Protein AF-A0A089PIR6-F1 (afdb_monomer)

Mean predicted aligned error: 17.69 Å

Sequence (160 aa):
MRLFAQLLSIPTALGFMAPMAVEAGSEKNKGHHDHHGGHMNMGDSYPSTMFMGKTTFVLGGIDGVSDSGMGGMGGMGGMGGMSTSEDKDGTVFHYDTKLMFMTSFTGQDMLKTAVRIGNFGMMEPFGMMGEARLDTAFSSSDSLELHKAYYQFPWEMIFK

Solvent-accessible surface area (backbone atoms only — not comparable to full-atom values): 10583 Å² total; per-residue (Å²): 141,84,86,86,79,88,78,89,83,74,84,70,87,80,77,80,78,71,81,78,81,78,84,76,78,91,79,93,78,92,80,89,81,91,74,78,70,86,72,80,77,86,80,68,70,53,64,44,74,49,80,50,74,51,74,50,78,46,76,47,78,44,80,62,63,70,76,90,64,93,70,93,80,80,78,92,77,74,94,78,78,73,70,82,59,78,70,42,69,34,77,49,79,35,42,30,40,39,42,34,41,42,36,20,73,60,50,60,32,39,38,40,39,28,41,34,38,23,65,34,42,60,85,37,90,54,3,58,35,73,94,60,40,36,92,76,40,37,59,34,84,94,41,85,37,79,73,42,76,52,74,45,73,39,72,83,72,75,82,115

Secondary structure (DSSP, 8-state):
-------------------------------------------S---EEEEEEEEEEEEEEES-----SS--------S----------EEEEEEEEEEEEEEESSSS-EEEEEEEEEB--SSSTTSSSSTT--TT--B-TTS-EEEEEEEE--GGGS--

pLDDT: mean 71.77, std 22.8, range [34.66, 97.69]

Radius of gyration: 30.72 Å; Cα contacts (8 Å, |Δi|>4): 219; chains: 1; bounding box: 62×53×102 Å

Nearest PDB structures (foldseek):
  7fdy-assembly1_A  TM=4.065E-01  e=1.353E+00  Escherichia coli
  7ff7-assembly1_A  TM=4.272E-01  e=1.708E+00  Escherichia coli

Structure (mmCIF, N/CA/C/O backbone):
data_AF-A0A089PIR6-F1
#
_entry.id   AF-A0A089PIR6-F1
#
loop_
_atom_site.group_PDB
_atom_site.id
_atom_site.type_symbol
_atom_site.label_atom_id
_atom_site.label_alt_id
_atom_site.label_comp_id
_atom_site.label_asym_id
_atom_site.label_entity_id
_atom_site.label_seq_id
_atom_site.pdbx_PDB_ins_code
_atom_site.Cartn_x
_atom_site.Cartn_y
_atom_site.Cartn_z
_atom_site.occupancy
_atom_site.B_iso_or_equiv
_atom_site.auth_seq_id
_atom_site.auth_comp_id
_atom_site.auth_asym_id
_atom_site.auth_atom_id
_atom_site.pdbx_PDB_model_num
ATOM 1 N N . MET A 1 1 ? -43.463 -41.500 1.482 1.00 43.47 1 MET A N 1
ATOM 2 C CA . MET A 1 1 ? -42.667 -42.372 2.372 1.00 43.47 1 MET A CA 1
ATOM 3 C C . MET A 1 1 ? -41.310 -42.614 1.742 1.00 43.47 1 MET A C 1
ATOM 5 O O . MET A 1 1 ? -41.275 -43.226 0.684 1.00 43.47 1 MET A O 1
ATOM 9 N N . ARG A 1 2 ? -40.243 -42.134 2.388 1.00 40.19 2 ARG A N 1
ATOM 10 C CA . ARG A 1 2 ? -38.935 -42.786 2.600 1.00 40.19 2 ARG A CA 1
ATOM 11 C C . ARG A 1 2 ? -37.914 -41.691 2.896 1.00 40.19 2 ARG A C 1
ATOM 13 O O . ARG A 1 2 ? -37.571 -40.885 2.041 1.00 40.19 2 ARG A O 1
ATOM 20 N N . LEU A 1 3 ? -37.572 -41.643 4.178 1.00 43.69 3 LEU A N 1
ATOM 21 C CA . LEU A 1 3 ? -36.613 -40.749 4.797 1.00 43.69 3 LEU A CA 1
ATOM 22 C C . LEU A 1 3 ? -35.197 -41.139 4.366 1.00 43.69 3 LEU A C 1
ATOM 24 O O . LEU A 1 3 ? -34.853 -42.316 4.439 1.00 43.69 3 LEU A O 1
ATOM 28 N N . PHE A 1 4 ? -34.380 -40.153 4.007 1.00 47.91 4 PHE A N 1
ATOM 29 C CA . PHE A 1 4 ? -32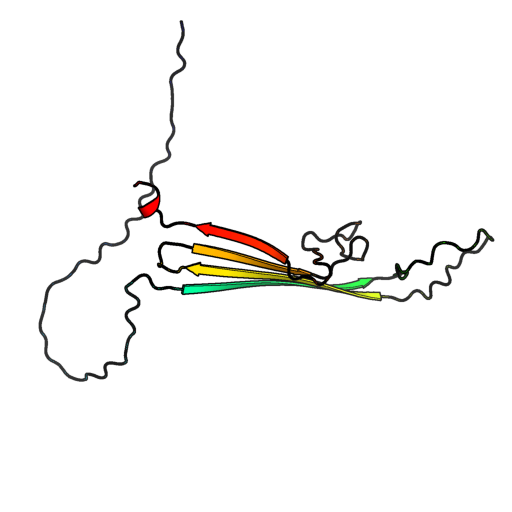.926 -40.267 4.072 1.00 47.91 4 PHE A CA 1
ATOM 30 C C . PHE A 1 4 ? -32.451 -39.421 5.252 1.00 47.91 4 PHE A C 1
ATOM 32 O O . PHE A 1 4 ? -32.371 -38.199 5.179 1.00 47.91 4 PHE A O 1
ATOM 39 N N . ALA A 1 5 ? -32.224 -40.105 6.369 1.00 48.72 5 ALA A N 1
ATOM 40 C CA . ALA A 1 5 ? -31.396 -39.639 7.472 1.00 48.72 5 ALA A CA 1
ATOM 41 C C . ALA A 1 5 ? -29.990 -40.245 7.308 1.00 48.72 5 ALA A C 1
ATOM 43 O O . ALA A 1 5 ? -29.864 -41.258 6.625 1.00 48.72 5 ALA A O 1
ATOM 44 N N . GLN A 1 6 ? -29.007 -39.675 8.021 1.00 44.84 6 GLN A N 1
ATOM 45 C CA . GLN A 1 6 ? -27.566 -40.015 8.097 1.00 44.84 6 GLN A CA 1
ATOM 46 C C . GLN A 1 6 ? -26.689 -39.127 7.189 1.00 44.84 6 GLN A C 1
ATOM 48 O O . GLN A 1 6 ? -26.965 -38.992 6.009 1.00 44.84 6 GLN A O 1
ATOM 53 N N . LEU A 1 7 ? -25.609 -38.485 7.642 1.00 43.88 7 LEU A N 1
ATOM 54 C CA . LEU A 1 7 ? -24.908 -38.504 8.928 1.00 43.88 7 LEU A CA 1
ATOM 55 C C . LEU A 1 7 ? -24.073 -37.204 9.007 1.00 43.88 7 LEU A C 1
ATOM 57 O O . LEU A 1 7 ? -23.298 -36.918 8.098 1.00 43.88 7 LEU A O 1
ATOM 61 N N . LEU A 1 8 ? -24.227 -36.414 10.072 1.00 43.72 8 LEU A N 1
ATOM 62 C CA . LEU A 1 8 ? -23.347 -35.281 10.388 1.00 43.72 8 LEU A CA 1
ATOM 63 C C . LEU A 1 8 ? -21.978 -35.825 10.823 1.00 43.72 8 LEU A C 1
ATOM 65 O O . LEU A 1 8 ? -21.840 -36.315 11.942 1.00 43.72 8 LEU A O 1
ATOM 69 N N . SER A 1 9 ? -20.964 -35.740 9.963 1.00 39.88 9 SER A N 1
ATOM 70 C CA . SER A 1 9 ? -19.571 -35.945 10.368 1.00 39.88 9 SER A CA 1
ATOM 71 C C . SER A 1 9 ? -18.999 -34.618 10.867 1.00 39.88 9 SER A C 1
ATOM 73 O O . SER A 1 9 ? -18.533 -33.798 10.079 1.00 39.88 9 SER A O 1
ATOM 75 N N . ILE A 1 10 ? -19.059 -34.395 12.177 1.00 48.66 10 ILE A N 1
ATOM 76 C CA . ILE A 1 10 ? -18.277 -33.355 12.851 1.00 48.66 10 ILE A CA 1
ATOM 77 C C . ILE A 1 10 ? -16.912 -33.984 13.162 1.00 48.66 10 ILE A C 1
ATOM 79 O O . ILE A 1 10 ? -16.862 -34.890 13.998 1.00 48.66 10 ILE A O 1
ATOM 83 N N . PRO A 1 11 ? -15.797 -33.554 12.545 1.00 42.72 11 PRO A N 1
ATOM 84 C CA . PRO A 1 11 ? -14.489 -33.888 13.072 1.00 42.72 11 PRO A CA 1
ATOM 85 C C . PRO A 1 11 ? -14.274 -33.037 14.326 1.00 42.72 11 PRO A C 1
ATOM 87 O O . PRO A 1 11 ? -13.979 -31.848 14.260 1.00 42.72 11 PRO A O 1
ATOM 90 N N . THR A 1 12 ? -14.552 -33.673 15.463 1.00 47.81 12 THR A N 1
ATOM 91 C CA . THR A 1 12 ? -13.846 -33.564 16.746 1.00 47.81 12 THR A CA 1
ATOM 92 C C . THR A 1 12 ? -13.009 -32.303 16.951 1.00 47.81 12 THR A C 1
ATOM 94 O O . THR A 1 12 ? -11.931 -32.149 16.376 1.00 47.81 12 THR A O 1
ATOM 97 N N . ALA A 1 13 ? -13.484 -31.466 17.872 1.00 45.69 13 ALA A N 1
ATOM 98 C CA . ALA A 1 13 ? -12.717 -30.426 18.532 1.00 45.69 13 ALA A CA 1
ATOM 99 C C . ALA A 1 13 ? -11.340 -30.955 18.970 1.00 45.69 13 ALA A C 1
ATOM 101 O O . ALA A 1 13 ? -11.235 -31.778 19.881 1.00 45.69 13 ALA A O 1
ATOM 102 N N . LEU A 1 14 ? -10.283 -30.467 18.323 1.00 34.66 14 LEU A N 1
ATOM 103 C CA . LEU A 1 14 ? -8.924 -30.599 18.821 1.00 34.66 14 LEU A CA 1
ATOM 104 C C . LEU A 1 14 ? -8.760 -29.535 19.909 1.00 34.66 14 LEU A C 1
ATOM 106 O O . LEU A 1 14 ? -8.527 -28.361 19.626 1.00 34.66 14 LEU A O 1
ATOM 110 N N . GLY A 1 15 ? -9.003 -29.941 21.154 1.00 39.78 15 GLY A N 1
ATOM 111 C CA . GLY A 1 15 ? -8.840 -29.089 22.321 1.00 39.78 15 GLY A CA 1
ATOM 112 C C . GLY A 1 15 ? -7.392 -28.631 22.445 1.00 39.78 15 GLY A C 1
ATOM 113 O O . GLY A 1 15 ? -6.513 -29.418 22.788 1.00 39.78 15 GLY A O 1
ATOM 114 N N . PHE A 1 16 ? -7.146 -27.345 22.208 1.00 39.75 16 PHE A N 1
ATOM 115 C CA . PHE A 1 16 ? -5.978 -26.685 22.769 1.00 39.75 16 PHE A CA 1
ATOM 116 C C . PHE A 1 16 ? -6.219 -26.550 24.274 1.00 39.75 16 PHE A C 1
ATOM 118 O O . PHE A 1 16 ? -6.882 -25.624 24.735 1.00 39.75 16 PHE A O 1
ATOM 125 N N . MET A 1 17 ? -5.707 -27.511 25.043 1.00 42.75 17 MET A N 1
ATOM 126 C CA . MET A 1 17 ? -5.460 -27.321 26.468 1.00 42.75 17 MET A CA 1
ATOM 127 C C . MET A 1 17 ? -4.401 -26.223 26.593 1.00 42.75 17 MET A C 1
ATOM 129 O O . MET A 1 17 ? -3.207 -26.484 26.449 1.00 42.75 17 MET A O 1
ATOM 133 N N . ALA A 1 18 ? -4.828 -24.981 26.817 1.00 44.31 18 ALA A N 1
ATOM 134 C CA . ALA A 1 18 ? -3.936 -23.991 27.398 1.00 44.31 18 ALA A CA 1
ATOM 135 C C . ALA A 1 18 ? -3.554 -24.497 28.802 1.00 44.31 18 ALA A C 1
ATOM 137 O O . ALA A 1 18 ? -4.442 -24.945 29.537 1.00 44.31 18 ALA A O 1
ATOM 138 N N . PRO A 1 19 ? -2.269 -24.489 29.192 1.00 41.03 19 PRO A N 1
ATOM 139 C CA . PRO A 1 19 ? -1.902 -24.864 30.546 1.00 41.03 19 PRO A CA 1
ATOM 140 C C . PRO A 1 19 ? -2.565 -23.880 31.514 1.00 41.03 19 PRO A C 1
ATOM 142 O O . PRO A 1 19 ? -2.312 -22.678 31.459 1.00 41.03 19 PRO A O 1
ATOM 145 N N . MET A 1 20 ? -3.426 -24.392 32.396 1.00 41.41 20 MET A N 1
ATOM 146 C CA . MET A 1 20 ? -3.844 -23.642 33.575 1.00 41.41 20 MET A CA 1
ATOM 147 C C . MET A 1 20 ? -2.590 -23.436 34.423 1.00 41.41 20 MET A C 1
ATOM 149 O O . MET A 1 20 ? -1.975 -24.410 34.862 1.00 41.41 20 MET A O 1
ATOM 153 N N . ALA A 1 21 ? -2.173 -22.184 34.603 1.00 42.72 21 ALA A N 1
ATOM 154 C CA . ALA A 1 21 ? -1.116 -21.857 35.544 1.00 42.72 21 ALA A CA 1
ATOM 155 C C . ALA A 1 21 ? -1.594 -22.272 36.943 1.00 42.72 21 ALA A C 1
ATOM 157 O O . ALA A 1 21 ? -2.574 -21.744 37.463 1.00 42.72 21 ALA A O 1
ATOM 158 N N . VAL A 1 22 ? -0.936 -23.279 37.515 1.00 40.03 22 VAL A N 1
ATOM 159 C CA . VAL A 1 22 ? -1.096 -23.654 38.918 1.00 40.03 22 VAL A CA 1
ATOM 160 C C . VAL A 1 22 ? -0.554 -22.501 39.752 1.00 40.03 22 VAL A C 1
ATOM 162 O O . VAL A 1 22 ? 0.647 -22.232 39.747 1.00 40.03 22 VAL A O 1
ATOM 165 N N . GLU A 1 23 ? -1.445 -21.821 40.465 1.00 47.38 23 GLU A N 1
ATOM 166 C CA . GLU A 1 23 ? -1.066 -20.947 41.565 1.00 47.38 23 GLU A CA 1
ATOM 167 C C . GLU A 1 23 ? -0.567 -21.824 42.719 1.00 47.38 23 GLU A C 1
ATOM 169 O O . GLU A 1 23 ? -1.340 -22.454 43.441 1.00 47.38 23 GLU A O 1
ATOM 174 N N . ALA A 1 24 ? 0.757 -21.928 42.839 1.00 37.19 24 ALA A N 1
ATOM 175 C CA . ALA A 1 24 ? 1.411 -22.551 43.976 1.00 37.19 24 ALA A CA 1
ATOM 176 C C . ALA A 1 24 ? 1.559 -21.506 45.086 1.00 37.19 24 ALA A C 1
ATOM 178 O O . ALA A 1 24 ? 2.220 -20.480 44.923 1.00 37.19 24 ALA A O 1
ATOM 179 N N . GLY A 1 25 ? 0.905 -21.780 46.213 1.00 40.25 25 GLY A N 1
ATOM 180 C CA . GLY A 1 25 ? 0.936 -20.937 47.393 1.00 40.25 25 GLY A CA 1
ATOM 181 C C . GLY A 1 25 ? 2.350 -20.673 47.917 1.00 40.25 25 GLY A C 1
ATOM 182 O O . GLY A 1 25 ? 3.192 -21.559 47.975 1.00 40.25 25 GLY A O 1
ATOM 183 N N . SER A 1 26 ? 2.550 -19.421 48.333 1.00 48.47 26 SER A N 1
ATOM 184 C CA . SER A 1 26 ? 3.311 -18.981 49.508 1.00 48.47 26 SER A CA 1
ATOM 185 C C . SER A 1 26 ? 4.339 -19.973 50.086 1.00 48.47 26 SER A C 1
ATOM 187 O O . SER A 1 26 ? 4.019 -20.737 50.997 1.00 48.47 26 SER A O 1
ATOM 189 N N . GLU A 1 27 ? 5.614 -19.787 49.739 1.00 38.72 27 GLU A N 1
ATOM 190 C C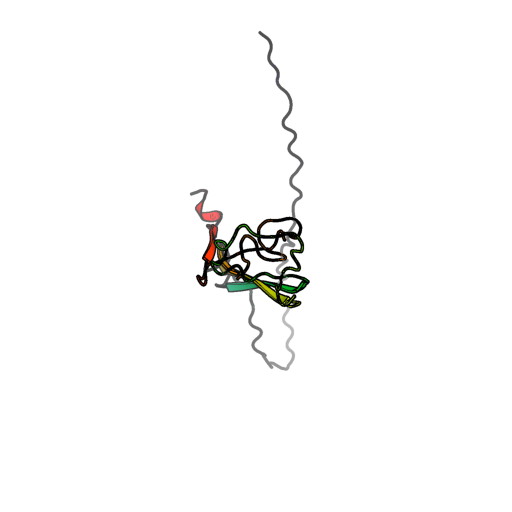A . GLU A 1 27 ? 6.719 -20.043 50.667 1.00 38.72 27 GLU A CA 1
ATOM 191 C C . GLU A 1 27 ? 7.630 -18.815 50.764 1.00 38.72 27 GLU A C 1
ATOM 193 O O . GLU A 1 27 ? 8.213 -18.333 49.794 1.00 38.72 27 GLU A O 1
ATOM 198 N N . LYS A 1 28 ? 7.708 -18.273 51.983 1.00 53.06 28 LYS A N 1
ATOM 199 C CA . LYS A 1 28 ? 8.577 -17.160 52.365 1.00 53.06 28 LYS A CA 1
ATOM 200 C C . LYS A 1 28 ? 10.017 -17.654 52.447 1.00 53.06 28 LYS A C 1
ATOM 202 O O . LYS A 1 28 ? 10.319 -18.438 53.338 1.00 53.06 28 LYS A O 1
ATOM 207 N N . ASN A 1 29 ? 10.916 -17.083 51.651 1.00 41.53 29 ASN A N 1
ATOM 208 C CA . ASN A 1 29 ? 12.341 -17.064 51.973 1.00 41.53 29 ASN A CA 1
ATOM 209 C C . ASN A 1 29 ? 12.927 -15.670 51.717 1.00 41.53 29 ASN A C 1
ATOM 211 O O . ASN A 1 29 ? 12.811 -15.108 50.633 1.00 41.53 29 ASN A O 1
ATOM 215 N N . LYS A 1 30 ? 13.500 -15.096 52.781 1.00 55.91 30 LYS A N 1
ATOM 216 C CA . LYS A 1 30 ? 14.184 -13.797 52.812 1.00 55.91 30 LYS A CA 1
ATOM 217 C C . LYS A 1 30 ? 15.577 -13.946 52.205 1.00 55.91 30 LYS A C 1
ATOM 219 O O . LYS A 1 30 ? 16.329 -14.804 52.659 1.00 55.91 30 LYS A O 1
ATOM 224 N N . GLY A 1 31 ? 15.950 -13.064 51.279 1.00 40.78 31 GLY A N 1
ATOM 225 C CA . GLY A 1 31 ? 17.323 -13.005 50.781 1.00 40.78 31 GLY A CA 1
ATOM 226 C C . GLY A 1 31 ? 17.543 -12.024 49.632 1.00 40.78 31 GLY A C 1
ATOM 227 O O . GLY A 1 31 ? 17.448 -12.424 48.487 1.00 40.78 31 GLY A O 1
ATOM 228 N N . HIS A 1 32 ? 17.863 -10.779 49.996 1.00 55.38 32 HIS A N 1
ATOM 229 C CA . HIS A 1 32 ? 18.818 -9.849 49.371 1.00 55.38 32 HIS A CA 1
ATOM 230 C C . HIS A 1 32 ? 18.820 -9.600 47.841 1.00 55.38 32 HIS A C 1
ATOM 232 O O . HIS A 1 32 ? 19.043 -10.498 47.040 1.00 55.38 32 HIS A O 1
ATOM 238 N N . HIS A 1 33 ? 18.816 -8.294 47.522 1.00 47.75 33 HIS A N 1
ATOM 239 C CA . HIS A 1 33 ? 19.052 -7.614 46.234 1.00 47.75 33 HIS A CA 1
ATOM 240 C C . HIS A 1 33 ? 17.803 -7.249 45.419 1.00 47.75 33 HIS A C 1
ATOM 242 O O . HIS A 1 33 ? 17.584 -7.733 44.312 1.00 47.75 33 HIS A O 1
ATOM 248 N N . ASP A 1 34 ? 17.055 -6.268 45.929 1.00 46.75 34 ASP A N 1
ATOM 249 C CA . ASP A 1 34 ? 15.991 -5.584 45.193 1.00 46.75 34 ASP A CA 1
ATOM 250 C C . ASP A 1 34 ? 16.587 -4.539 44.234 1.00 46.75 34 ASP A C 1
ATOM 252 O O . ASP A 1 34 ? 16.521 -3.330 44.454 1.00 46.75 34 ASP A O 1
ATOM 256 N N . HIS A 1 35 ? 17.172 -5.003 43.132 1.00 51.72 35 HIS A N 1
ATOM 257 C CA . HIS A 1 35 ? 17.167 -4.217 41.902 1.00 51.72 35 HIS A CA 1
ATOM 258 C C . HIS A 1 35 ? 15.953 -4.663 41.097 1.00 51.72 35 HIS A C 1
ATOM 260 O O . HIS A 1 35 ? 16.058 -5.471 40.177 1.00 51.72 35 HIS A O 1
ATOM 266 N N . HIS A 1 36 ? 14.782 -4.138 41.465 1.00 49.91 36 HIS A N 1
ATOM 267 C CA . HIS A 1 36 ? 13.597 -4.208 40.621 1.00 49.91 36 HIS A CA 1
ATOM 268 C C . HIS A 1 36 ? 13.856 -3.369 39.364 1.00 49.91 36 HIS A C 1
ATOM 270 O O . HIS A 1 36 ? 13.452 -2.213 39.259 1.00 49.91 36 HIS A O 1
ATOM 276 N N . GLY A 1 37 ? 14.568 -3.953 38.397 1.00 53.34 37 GLY A N 1
ATOM 277 C CA . GLY A 1 37 ? 14.402 -3.568 37.007 1.00 53.34 37 GLY A CA 1
ATOM 278 C C . GLY A 1 37 ? 12.915 -3.695 36.714 1.00 53.34 37 GLY A C 1
ATOM 279 O O . GLY A 1 37 ? 12.336 -4.753 36.958 1.00 53.34 37 GLY A O 1
ATOM 280 N N . GLY A 1 38 ? 12.288 -2.593 36.304 1.00 49.66 38 GLY A N 1
ATOM 281 C CA . GLY A 1 38 ? 10.868 -2.542 35.983 1.00 49.66 38 GLY A CA 1
ATOM 282 C C . GLY A 1 38 ? 10.562 -3.510 34.849 1.00 49.66 38 GLY A C 1
ATOM 283 O O . GLY A 1 38 ? 10.609 -3.146 33.678 1.00 49.66 38 GLY A O 1
ATOM 284 N N . HIS A 1 39 ? 10.292 -4.763 35.195 1.00 55.75 39 HIS A N 1
ATOM 285 C CA . HIS A 1 39 ? 9.820 -5.760 34.262 1.00 55.75 39 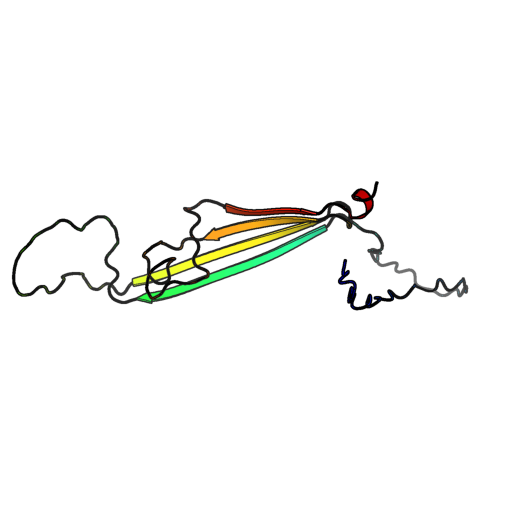HIS A CA 1
ATOM 286 C C . HIS A 1 39 ? 8.347 -5.432 34.049 1.00 55.75 39 HIS A C 1
ATOM 288 O O . HIS A 1 39 ? 7.517 -5.658 34.929 1.00 55.75 39 HIS A O 1
ATOM 294 N N . MET A 1 40 ? 8.032 -4.799 32.918 1.00 62.03 40 MET A N 1
ATOM 295 C CA . MET A 1 40 ? 6.643 -4.583 32.533 1.00 62.03 40 MET A CA 1
ATOM 296 C C . MET A 1 40 ? 5.999 -5.959 32.365 1.00 62.03 40 MET A C 1
ATOM 298 O O . MET A 1 40 ? 6.289 -6.686 31.416 1.00 62.03 40 MET A O 1
ATOM 302 N N . ASN A 1 41 ? 5.168 -6.335 33.334 1.00 59.66 41 ASN A N 1
ATOM 303 C CA . ASN A 1 41 ? 4.339 -7.522 33.263 1.00 59.66 41 ASN A CA 1
ATOM 304 C C . ASN A 1 41 ? 3.243 -7.257 32.222 1.00 59.66 41 ASN A C 1
ATOM 306 O O . ASN A 1 41 ? 2.234 -6.626 32.524 1.00 59.66 41 ASN A O 1
ATOM 310 N N . MET A 1 42 ? 3.471 -7.677 30.976 1.00 55.31 42 MET A N 1
ATOM 311 C CA . MET A 1 42 ? 2.474 -7.660 29.900 1.00 55.31 42 MET A CA 1
ATOM 312 C C . MET A 1 42 ? 1.448 -8.784 30.134 1.00 55.31 42 MET A C 1
ATOM 314 O O . MET A 1 42 ? 1.382 -9.739 29.366 1.00 55.31 42 MET A O 1
ATOM 318 N N . GLY A 1 43 ? 0.718 -8.715 31.248 1.00 55.53 43 GLY A N 1
ATOM 319 C CA . GLY A 1 43 ? -0.262 -9.728 31.654 1.00 55.53 43 GLY A CA 1
ATOM 320 C C . GLY A 1 43 ? -1.668 -9.502 31.098 1.00 55.53 43 GLY A C 1
ATOM 321 O O . GLY A 1 43 ? -2.424 -10.459 30.975 1.00 55.53 43 GLY A O 1
ATOM 322 N N . ASP A 1 44 ? -1.996 -8.272 30.696 1.00 59.38 44 ASP A N 1
ATOM 323 C CA . ASP A 1 44 ? -3.365 -7.888 30.345 1.00 59.38 44 ASP A CA 1
ATOM 324 C C . ASP A 1 44 ? -3.457 -7.371 28.906 1.00 59.38 44 ASP A C 1
ATOM 326 O O . ASP A 1 44 ? -2.543 -6.726 28.402 1.00 59.38 44 ASP A O 1
ATOM 330 N N . SER A 1 45 ? -4.568 -7.659 28.228 1.00 65.94 45 SER A N 1
ATOM 331 C CA . SER A 1 45 ? -4.879 -7.172 26.877 1.00 65.94 45 SER A CA 1
ATOM 332 C C . SER A 1 45 ? -4.814 -5.636 26.794 1.00 65.94 45 SER A C 1
ATOM 334 O O . SER A 1 45 ? -5.651 -4.948 27.373 1.00 65.94 45 SER A O 1
ATOM 336 N N . TYR A 1 46 ? -3.834 -5.088 26.068 1.00 75.19 46 TYR A N 1
ATOM 337 C CA . TYR A 1 46 ? -3.633 -3.642 25.877 1.00 75.19 46 TYR A CA 1
ATOM 338 C C . TYR A 1 46 ? -3.818 -3.221 24.408 1.00 75.19 46 TYR A C 1
ATOM 340 O O . TYR A 1 46 ? -3.627 -4.048 23.508 1.00 75.19 46 TYR A O 1
ATOM 348 N N . PRO A 1 47 ? -4.145 -1.938 24.133 1.00 88.56 47 PRO A N 1
ATOM 349 C CA . PRO A 1 47 ? -4.162 -1.422 22.773 1.00 88.56 47 PRO A CA 1
ATOM 350 C C . PRO A 1 47 ? -2.808 -1.638 22.094 1.00 88.56 47 PRO A C 1
ATOM 352 O O . PRO A 1 47 ? -1.767 -1.240 22.617 1.00 88.56 47 PRO A O 1
ATOM 355 N N . SER A 1 48 ? -2.812 -2.254 20.920 1.00 93.06 48 SER A N 1
ATOM 356 C CA . SER A 1 48 ? -1.597 -2.612 20.192 1.00 93.06 48 SER A CA 1
ATOM 357 C C . SER A 1 48 ? -1.795 -2.392 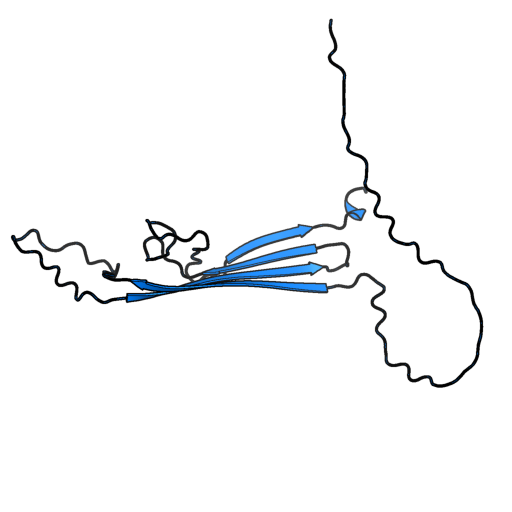18.704 1.00 93.06 48 SER A C 1
ATOM 359 O O . SER A 1 48 ? -2.880 -2.614 18.177 1.00 93.06 48 SER A O 1
ATOM 361 N N . THR A 1 49 ? -0.748 -1.953 18.010 1.00 95.25 49 THR A N 1
ATOM 362 C CA . THR A 1 49 ? -0.738 -1.872 16.547 1.00 95.25 49 THR A CA 1
ATOM 363 C C . THR A 1 49 ? 0.455 -2.638 16.009 1.00 95.25 49 THR A C 1
ATOM 365 O O . THR A 1 49 ? 1.598 -2.340 16.346 1.00 95.25 49 THR A O 1
ATOM 368 N N . MET A 1 50 ? 0.185 -3.602 15.135 1.00 96.06 50 MET A N 1
ATOM 369 C CA . MET A 1 50 ? 1.197 -4.303 14.359 1.00 96.06 50 MET A CA 1
ATOM 370 C C . MET A 1 50 ? 1.195 -3.794 12.921 1.00 96.06 50 MET A C 1
ATOM 372 O O . MET A 1 50 ? 0.142 -3.633 12.302 1.00 96.06 50 MET A O 1
ATOM 376 N N . PHE A 1 51 ? 2.392 -3.583 12.384 1.00 94.38 51 PHE A N 1
ATOM 377 C CA . PHE A 1 51 ? 2.618 -3.152 11.013 1.00 94.38 51 PHE A CA 1
ATOM 378 C C . PHE A 1 51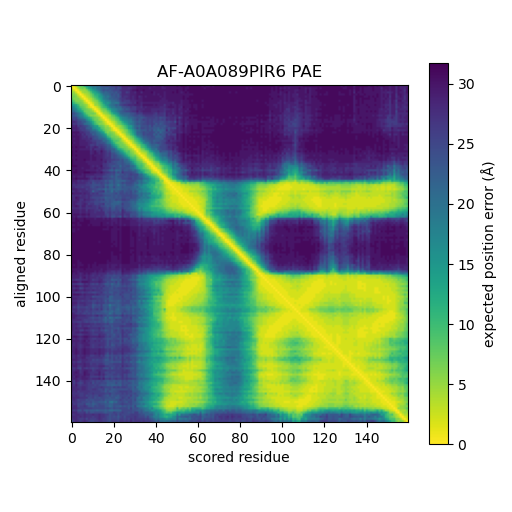 ? 3.256 -4.277 10.196 1.00 94.38 51 PHE A C 1
ATOM 380 O O . PHE A 1 51 ? 4.221 -4.902 10.633 1.00 94.38 51 PHE A O 1
ATOM 387 N N . MET A 1 52 ? 2.731 -4.513 8.997 1.00 96.12 52 MET A N 1
ATOM 388 C CA . MET A 1 52 ? 3.304 -5.421 8.006 1.00 96.12 52 MET A CA 1
ATOM 389 C C . MET A 1 52 ? 3.307 -4.751 6.639 1.00 96.12 52 MET A C 1
ATOM 391 O O . MET A 1 52 ? 2.283 -4.244 6.195 1.00 96.12 52 MET A O 1
ATOM 395 N N . GLY A 1 53 ? 4.434 -4.795 5.940 1.00 95.94 53 GLY A N 1
ATOM 396 C CA . GLY A 1 53 ? 4.561 -4.257 4.590 1.00 95.94 53 GLY A CA 1
ATOM 397 C C . GLY A 1 53 ? 5.089 -5.305 3.621 1.00 95.94 53 GLY A C 1
ATOM 398 O O . GLY A 1 53 ? 5.914 -6.138 3.991 1.00 95.94 53 GLY A O 1
ATOM 399 N N . LYS A 1 54 ? 4.630 -5.246 2.373 1.00 96.56 54 LYS A N 1
ATOM 400 C CA . LYS A 1 54 ? 5.265 -5.916 1.239 1.00 96.56 54 LYS A CA 1
ATOM 401 C C . LYS A 1 54 ? 5.447 -4.897 0.125 1.00 96.56 54 LYS A C 1
ATOM 403 O O . LYS A 1 54 ? 4.472 -4.281 -0.296 1.00 96.56 54 LYS A O 1
ATOM 408 N N . THR A 1 55 ? 6.668 -4.788 -0.377 1.00 97.44 55 THR A N 1
ATOM 409 C CA . THR A 1 55 ? 6.976 -4.028 -1.586 1.00 97.44 55 THR A CA 1
ATOM 410 C C . THR A 1 55 ? 7.615 -4.955 -2.604 1.00 97.44 55 THR A C 1
ATOM 412 O O . THR A 1 55 ? 8.536 -5.701 -2.269 1.00 97.44 55 THR A O 1
ATOM 415 N N . THR A 1 56 ? 7.119 -4.913 -3.835 1.00 97.12 56 THR A N 1
ATOM 416 C CA . THR A 1 56 ? 7.717 -5.577 -4.991 1.00 97.12 56 THR A CA 1
ATOM 417 C C . THR A 1 56 ? 8.300 -4.509 -5.907 1.00 97.12 56 THR A C 1
ATOM 419 O O . THR A 1 56 ? 7.600 -3.559 -6.248 1.00 97.12 56 THR A O 1
ATOM 422 N N . PHE A 1 57 ? 9.555 -4.683 -6.317 1.00 96.81 57 PHE A N 1
ATOM 423 C CA . PHE A 1 57 ? 10.194 -3.870 -7.349 1.00 96.81 57 PHE A CA 1
ATOM 424 C C . PHE A 1 57 ? 10.429 -4.724 -8.590 1.00 96.81 57 PHE A C 1
ATOM 426 O O . PHE A 1 57 ? 10.851 -5.877 -8.480 1.00 96.81 57 PHE A O 1
ATOM 433 N N . VAL A 1 58 ? 10.166 -4.151 -9.758 1.00 93.94 58 VAL A N 1
ATOM 434 C CA . VAL A 1 58 ? 10.387 -4.768 -11.063 1.00 93.94 58 VAL A CA 1
ATOM 435 C C . VAL A 1 58 ? 11.277 -3.830 -11.855 1.00 93.94 58 VAL A C 1
ATOM 437 O O . VAL A 1 58 ? 10.930 -2.673 -12.078 1.00 93.94 58 VAL A O 1
ATOM 440 N N . LEU A 1 59 ? 12.441 -4.340 -12.239 1.00 92.94 59 LEU A N 1
ATOM 441 C CA . LEU A 1 59 ? 13.423 -3.631 -13.039 1.00 92.94 59 LEU A CA 1
ATOM 442 C C . LEU A 1 59 ? 13.803 -4.525 -14.208 1.00 92.94 59 LEU A C 1
ATOM 444 O O . LEU A 1 59 ? 14.113 -5.699 -14.004 1.00 92.94 59 LEU A O 1
ATOM 448 N N . GLY A 1 60 ? 13.803 -3.976 -15.414 1.00 88.56 60 GLY A N 1
ATOM 449 C CA . GLY A 1 60 ? 14.183 -4.731 -16.600 1.00 88.56 60 GLY A CA 1
ATOM 450 C C . GLY A 1 60 ? 14.558 -3.818 -17.752 1.00 88.56 60 GLY A C 1
ATOM 451 O O . GLY A 1 60 ? 14.020 -2.723 -17.872 1.00 88.56 60 GLY A O 1
ATOM 452 N N . GLY A 1 61 ? 15.496 -4.272 -18.578 1.00 84.81 61 GLY A N 1
ATOM 453 C CA . GLY A 1 61 ? 15.733 -3.693 -19.895 1.00 84.81 61 GLY A CA 1
ATOM 454 C C . GLY A 1 61 ? 14.837 -4.383 -20.914 1.00 84.81 61 GLY A C 1
ATOM 455 O O . GLY A 1 61 ? 14.683 -5.606 -20.851 1.00 84.81 61 GLY A O 1
ATOM 456 N N . ILE A 1 62 ? 14.256 -3.618 -21.829 1.00 76.19 62 ILE A N 1
ATOM 457 C CA . ILE A 1 62 ? 13.563 -4.160 -22.991 1.00 76.19 62 ILE A CA 1
ATOM 458 C C . ILE A 1 62 ? 13.994 -3.433 -24.266 1.00 76.19 62 ILE A C 1
ATOM 460 O O . ILE A 1 62 ? 14.261 -2.232 -24.244 1.00 76.19 62 ILE A O 1
ATOM 464 N N . ASP A 1 63 ? 14.069 -4.184 -25.357 1.00 72.50 63 ASP A N 1
ATOM 465 C CA . ASP A 1 63 ? 14.391 -3.678 -26.691 1.00 72.50 63 ASP A CA 1
ATOM 466 C C . ASP A 1 63 ? 13.100 -3.161 -27.361 1.00 72.50 63 ASP A C 1
ATOM 468 O O . ASP A 1 63 ? 12.050 -3.808 -27.271 1.00 72.50 63 ASP A O 1
ATOM 472 N N . GLY A 1 64 ? 13.155 -1.979 -27.984 1.00 59.22 64 GLY A N 1
ATOM 473 C CA . GLY A 1 64 ? 12.064 -1.434 -28.804 1.00 59.22 64 GLY A CA 1
ATOM 474 C C . GLY A 1 64 ? 10.884 -0.749 -28.087 1.00 59.22 64 GLY A C 1
ATOM 475 O O . GLY A 1 64 ? 9.757 -0.841 -28.580 1.00 59.22 64 GLY A O 1
ATOM 476 N N . VAL A 1 65 ? 11.074 -0.027 -26.968 1.00 53.09 65 VAL A N 1
ATOM 477 C CA . VAL A 1 65 ? 9.996 0.833 -26.413 1.00 53.09 65 VAL A CA 1
ATOM 478 C C . VAL A 1 65 ? 9.727 1.996 -27.372 1.00 53.09 65 VAL A C 1
ATOM 480 O O . VAL A 1 65 ? 10.438 2.999 -27.367 1.00 53.09 65 VAL A O 1
ATOM 483 N N . SER A 1 66 ? 8.660 1.918 -28.165 1.00 52.53 66 SER A N 1
ATOM 484 C CA . SER A 1 66 ? 8.050 3.126 -28.721 1.00 52.53 66 SER A CA 1
ATOM 485 C C . SER A 1 66 ? 7.331 3.859 -27.588 1.00 52.53 66 SER A C 1
ATOM 487 O O . SER A 1 66 ? 6.416 3.281 -26.994 1.00 52.53 66 SER A O 1
ATOM 489 N N . ASP A 1 67 ? 7.722 5.102 -27.289 1.00 51.81 67 ASP A N 1
ATOM 490 C CA . ASP A 1 67 ? 6.978 5.979 -26.378 1.00 51.81 67 ASP A CA 1
ATOM 491 C C . ASP A 1 67 ? 5.490 5.916 -26.739 1.00 51.81 67 ASP A C 1
ATOM 493 O O . ASP A 1 67 ? 5.076 6.286 -27.839 1.00 51.81 67 ASP A O 1
ATOM 497 N N . SER A 1 68 ? 4.657 5.457 -25.808 1.00 51.38 68 SER A N 1
ATOM 498 C CA . SER A 1 68 ? 3.199 5.435 -25.965 1.00 51.38 68 SER A CA 1
ATOM 499 C C . SER A 1 68 ? 2.577 6.838 -25.833 1.00 51.38 68 SER A C 1
ATOM 501 O O . SER A 1 68 ? 1.414 6.996 -25.465 1.00 51.38 68 SER A O 1
ATOM 503 N N . GLY A 1 69 ? 3.334 7.886 -26.172 1.00 46.12 69 GLY A N 1
ATOM 504 C CA . GLY A 1 69 ? 2.833 9.238 -26.363 1.00 46.12 69 GLY A CA 1
ATOM 505 C C . GLY A 1 69 ? 2.252 9.371 -27.767 1.00 46.12 69 GLY A C 1
ATOM 506 O O . GLY A 1 69 ? 3.001 9.450 -28.729 1.00 46.12 69 GLY A O 1
ATOM 507 N N . MET A 1 70 ? 0.919 9.360 -27.878 1.00 52.47 70 MET A N 1
ATOM 508 C CA . MET A 1 70 ? 0.104 9.800 -29.030 1.00 52.47 70 MET A CA 1
ATOM 509 C C . MET A 1 70 ? 0.899 10.318 -30.257 1.00 52.47 70 MET A C 1
ATOM 511 O O . MET A 1 70 ? 1.030 11.522 -30.455 1.00 52.47 70 MET A O 1
ATOM 515 N N . GLY A 1 71 ? 1.393 9.407 -31.104 1.00 44.06 71 GLY A N 1
ATOM 516 C CA . GLY A 1 71 ? 2.105 9.739 -32.351 1.00 44.06 71 GLY A CA 1
ATOM 517 C C . GLY A 1 71 ? 1.703 8.887 -33.560 1.00 44.06 71 GLY A C 1
ATOM 518 O O . GLY A 1 71 ? 2.251 9.037 -34.648 1.00 44.06 71 GLY A O 1
ATOM 519 N N . GLY A 1 72 ? 0.727 7.990 -33.399 1.00 46.47 72 GLY A N 1
ATOM 520 C CA . GLY A 1 72 ? 0.255 7.093 -34.452 1.00 46.47 72 GLY A CA 1
ATOM 521 C C . GLY A 1 72 ? -0.790 7.729 -35.365 1.00 46.47 72 GLY A C 1
ATOM 522 O O . GLY A 1 72 ? -1.946 7.329 -35.323 1.00 46.47 72 GLY A O 1
ATOM 523 N N . MET A 1 73 ? -0.397 8.697 -36.194 1.00 55.81 73 MET A N 1
ATOM 524 C CA . MET A 1 73 ? -1.116 9.055 -37.427 1.00 55.81 73 MET A CA 1
ATOM 525 C C . MET A 1 73 ? -0.159 9.801 -38.367 1.00 55.81 73 MET A C 1
ATOM 527 O O . MET A 1 73 ? -0.074 11.025 -38.358 1.00 55.81 73 MET A O 1
ATOM 531 N N . GLY A 1 74 ? 0.583 9.056 -39.190 1.00 43.38 74 GLY A N 1
ATOM 532 C CA . GLY A 1 74 ? 1.492 9.654 -40.163 1.00 43.38 74 GLY A CA 1
ATOM 533 C C . GLY A 1 74 ? 2.002 8.677 -41.215 1.00 43.38 74 GLY A C 1
ATOM 534 O O . GLY A 1 74 ? 3.097 8.155 -41.085 1.00 43.38 74 GLY A O 1
ATOM 535 N N . GLY A 1 75 ? 1.233 8.507 -42.293 1.00 41.22 75 GLY A N 1
ATOM 536 C CA . GLY A 1 75 ? 1.813 8.270 -43.618 1.00 41.22 75 GLY A CA 1
ATOM 537 C C . GLY A 1 75 ? 1.865 6.825 -44.108 1.00 41.22 75 GLY A C 1
ATOM 538 O O . GLY A 1 75 ? 2.788 6.071 -43.836 1.00 41.22 75 GLY A O 1
ATOM 539 N N . MET A 1 76 ? 0.906 6.491 -44.966 1.00 61.12 76 MET A N 1
ATOM 540 C CA . MET A 1 76 ? 1.011 5.406 -45.935 1.00 61.12 76 MET A CA 1
ATOM 541 C C . MET A 1 76 ? 2.127 5.756 -46.939 1.00 61.12 76 MET A C 1
ATOM 543 O O . MET A 1 76 ? 1.988 6.737 -47.668 1.00 61.12 76 MET A O 1
ATOM 547 N N . GLY A 1 77 ? 3.227 4.995 -46.990 1.00 43.03 77 GLY A N 1
ATOM 548 C CA . GLY A 1 77 ? 4.267 5.219 -48.000 1.00 43.03 77 GLY A CA 1
ATOM 549 C C . GLY A 1 77 ? 5.478 4.284 -47.933 1.00 43.03 77 GLY A C 1
ATOM 550 O O . GLY A 1 77 ? 6.298 4.404 -47.037 1.00 43.03 77 GLY A O 1
ATOM 551 N N . GLY A 1 78 ? 5.630 3.442 -48.962 1.00 41.56 78 GLY A N 1
ATOM 552 C CA . GLY A 1 78 ? 6.942 3.030 -49.480 1.00 41.56 78 GLY A CA 1
ATOM 553 C C . GLY A 1 78 ? 7.562 1.751 -48.910 1.00 41.56 78 GLY A C 1
ATOM 554 O O . GLY A 1 78 ? 7.772 1.605 -47.714 1.00 41.56 78 GLY A O 1
ATOM 555 N N . MET A 1 79 ? 7.917 0.831 -49.813 1.00 54.44 79 MET A N 1
ATOM 556 C CA . MET A 1 79 ? 8.837 -0.285 -49.566 1.00 54.44 79 MET A CA 1
ATOM 557 C C . MET A 1 79 ? 10.118 0.198 -48.868 1.00 54.44 79 MET A C 1
ATOM 559 O O . MET A 1 79 ? 10.749 1.140 -49.338 1.00 54.44 79 MET A O 1
ATOM 563 N N . GLY A 1 80 ? 10.512 -0.494 -47.794 1.00 51.56 80 GLY A N 1
ATOM 564 C CA . GLY A 1 80 ? 11.734 -0.212 -47.031 1.00 51.56 80 GLY A CA 1
ATOM 565 C C . GLY A 1 80 ? 11.481 0.461 -45.681 1.00 51.56 80 GLY A C 1
ATOM 566 O O . GLY A 1 80 ? 12.118 1.459 -45.369 1.00 51.56 80 GLY A O 1
ATOM 567 N N . GLY A 1 81 ? 10.551 -0.067 -44.880 1.00 44.47 81 GLY A N 1
ATOM 568 C CA . GLY A 1 81 ? 10.293 0.410 -43.521 1.00 44.47 81 GLY A CA 1
ATOM 569 C C . GLY A 1 81 ? 11.393 -0.020 -42.554 1.00 44.47 81 GLY A C 1
ATOM 570 O O . GLY A 1 81 ? 11.158 -0.871 -41.705 1.00 44.47 81 GLY A O 1
ATOM 571 N N . MET A 1 82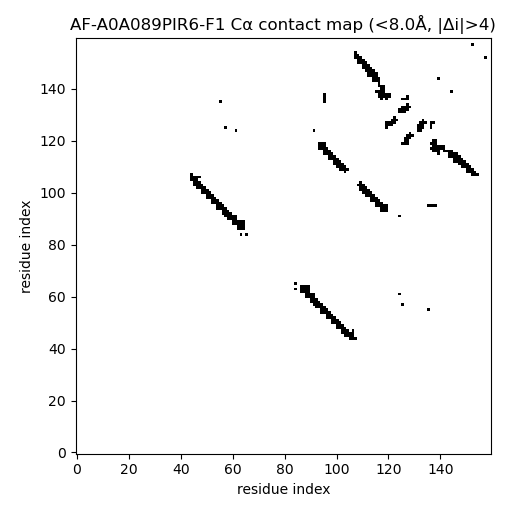 ? 12.591 0.554 -42.688 1.00 48.06 82 MET A N 1
ATOM 572 C CA . MET A 1 82 ? 13.441 0.747 -41.519 1.00 48.06 82 MET A CA 1
ATOM 573 C C . MET A 1 82 ? 12.655 1.712 -40.638 1.00 48.06 82 MET A C 1
ATOM 575 O O . MET A 1 82 ? 12.570 2.903 -40.939 1.00 48.06 82 MET A O 1
ATOM 579 N N . SER A 1 83 ? 11.989 1.181 -39.618 1.00 44.97 83 SER A N 1
ATOM 580 C CA . SER A 1 83 ? 11.494 1.988 -38.520 1.00 44.97 83 SER A CA 1
ATOM 581 C C . SER A 1 83 ? 12.689 2.777 -38.005 1.00 44.97 83 SER A C 1
ATOM 583 O O . SER A 1 83 ? 13.576 2.234 -37.367 1.00 44.97 83 SER A O 1
ATOM 585 N N . THR A 1 84 ? 12.746 4.069 -38.312 1.00 41.19 84 THR A N 1
ATOM 586 C CA . THR A 1 84 ? 13.608 5.007 -37.593 1.00 41.19 84 THR A CA 1
ATOM 587 C C . THR A 1 84 ? 12.959 5.329 -36.247 1.00 41.19 84 THR A C 1
ATOM 589 O O . THR A 1 84 ? 12.853 6.492 -35.859 1.00 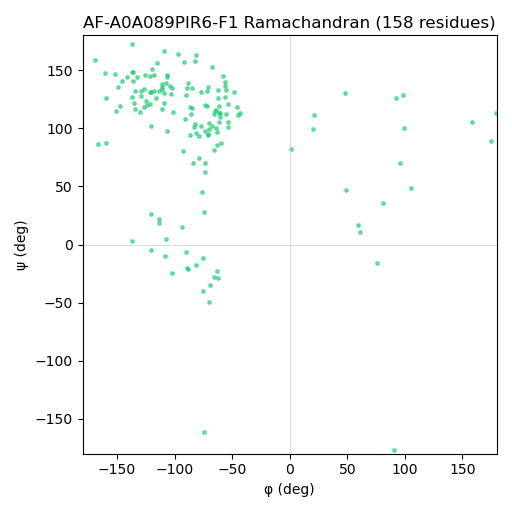41.19 84 THR A O 1
ATOM 592 N N . SER A 1 85 ? 12.472 4.303 -35.544 1.00 45.50 85 SER A N 1
ATOM 593 C CA . SER A 1 85 ? 12.644 4.274 -34.109 1.00 45.50 85 SER A CA 1
ATOM 594 C C . SER A 1 85 ? 14.153 4.277 -33.934 1.00 45.50 85 SER A C 1
ATOM 596 O O . SER A 1 85 ? 14.852 3.377 -34.382 1.00 45.50 85 SER A O 1
ATOM 598 N N . GLU A 1 86 ? 14.703 5.347 -33.377 1.00 43.50 86 GLU A N 1
ATOM 599 C CA . GLU A 1 86 ? 15.925 5.166 -32.611 1.00 43.50 86 GLU A CA 1
ATOM 600 C C . GLU A 1 86 ? 15.562 4.074 -31.603 1.00 43.50 86 GLU A C 1
ATOM 602 O O . GLU A 1 86 ? 14.780 4.349 -30.693 1.00 43.50 86 GLU A O 1
ATOM 607 N N . ASP A 1 87 ? 15.975 2.832 -31.865 1.00 50.06 87 ASP A N 1
ATOM 608 C CA . ASP A 1 87 ? 15.706 1.674 -31.021 1.00 50.06 87 ASP A CA 1
ATOM 609 C C . ASP A 1 87 ? 16.399 1.943 -29.687 1.00 50.06 87 ASP A C 1
ATOM 611 O O . ASP A 1 87 ? 17.580 1.666 -29.473 1.00 50.06 87 ASP A O 1
ATOM 615 N N . LYS A 1 88 ? 15.690 2.660 -28.821 1.00 47.94 88 LYS A N 1
ATOM 616 C CA . LYS A 1 88 ? 16.136 2.950 -27.476 1.00 47.94 88 LYS A CA 1
ATOM 617 C C . LYS A 1 88 ? 15.747 1.733 -26.672 1.00 47.94 88 LYS A C 1
ATOM 619 O O . LYS A 1 88 ? 14.587 1.582 -26.288 1.00 47.94 88 LYS A O 1
ATOM 624 N N . ASP A 1 89 ? 16.742 0.887 -26.430 1.00 55.62 89 ASP A N 1
ATOM 625 C CA . ASP A 1 89 ? 16.752 0.008 -25.271 1.00 55.62 89 ASP A CA 1
ATOM 626 C C . ASP A 1 89 ? 16.278 0.827 -24.064 1.00 55.62 89 ASP A C 1
ATOM 628 O O . ASP A 1 89 ? 16.908 1.808 -23.653 1.00 55.62 89 ASP A O 1
ATOM 632 N N . GLY A 1 90 ? 15.110 0.467 -23.545 1.00 70.88 90 GLY A N 1
ATOM 633 C CA . GLY A 1 90 ? 14.472 1.155 -22.436 1.00 70.88 90 GLY A CA 1
ATOM 634 C C . GLY A 1 90 ? 14.654 0.344 -21.167 1.00 70.88 90 GLY A C 1
ATOM 635 O O . GLY A 1 90 ? 14.356 -0.849 -21.143 1.00 70.88 90 GLY A O 1
ATOM 636 N N . THR A 1 91 ? 15.115 0.970 -20.087 1.00 85.06 91 THR A N 1
ATOM 637 C CA . THR A 1 91 ? 14.982 0.378 -18.754 1.00 85.06 91 THR A CA 1
ATOM 638 C C . THR A 1 91 ? 13.663 0.826 -18.142 1.00 85.06 91 THR A C 1
ATOM 640 O O . THR A 1 91 ? 13.346 2.013 -18.111 1.00 85.06 91 THR A O 1
ATOM 643 N N . VAL A 1 92 ? 12.876 -0.129 -17.656 1.00 86.94 92 VAL A N 1
ATOM 644 C CA . VAL A 1 92 ? 11.616 0.136 -16.958 1.00 86.94 92 VAL A CA 1
ATOM 645 C C . VAL A 1 92 ? 11.777 -0.119 -15.464 1.00 86.94 92 VAL A C 1
ATOM 647 O O . VAL A 1 92 ? 12.500 -1.029 -15.047 1.00 86.94 92 VAL A O 1
ATOM 650 N N . PHE A 1 93 ? 11.099 0.698 -14.658 1.00 92.19 93 PHE A N 1
ATOM 651 C CA . PHE A 1 93 ? 11.030 0.561 -13.207 1.00 92.19 93 PHE A CA 1
ATOM 652 C C . PHE A 1 93 ? 9.572 0.625 -12.750 1.00 92.19 93 PHE A C 1
ATOM 654 O O . PHE A 1 93 ? 8.934 1.680 -12.813 1.00 92.19 93 PHE A O 1
ATOM 661 N N . HIS A 1 94 ? 9.071 -0.488 -12.220 1.00 94.44 94 HIS A N 1
ATOM 662 C CA . HIS A 1 94 ? 7.761 -0.550 -11.582 1.00 94.44 94 HIS A CA 1
ATOM 663 C C . HIS A 1 94 ? 7.872 -0.964 -10.119 1.00 94.44 94 HIS A C 1
ATOM 665 O O . HIS A 1 94 ? 8.766 -1.711 -9.713 1.00 94.44 94 HIS A O 1
ATOM 671 N N . TYR A 1 95 ? 6.927 -0.496 -9.318 1.00 96.50 95 TYR A N 1
ATOM 672 C CA . TYR A 1 95 ? 6.774 -0.852 -7.925 1.00 96.50 95 TYR A CA 1
ATOM 673 C C . TYR A 1 95 ? 5.306 -1.102 -7.586 1.00 96.50 95 TYR A C 1
ATOM 675 O O . TYR A 1 95 ? 4.391 -0.489 -8.132 1.00 96.50 95 TYR A O 1
ATOM 683 N N . ASP A 1 96 ? 5.099 -2.002 -6.634 1.00 97.19 96 ASP A N 1
ATOM 684 C CA . ASP A 1 96 ? 3.832 -2.216 -5.946 1.00 97.19 96 ASP A CA 1
ATOM 685 C C . ASP A 1 96 ? 4.137 -2.324 -4.454 1.00 97.19 96 ASP A C 1
ATOM 687 O O . ASP A 1 96 ? 4.864 -3.220 -4.022 1.00 97.19 96 ASP A O 1
ATOM 691 N N . THR A 1 97 ? 3.617 -1.390 -3.665 1.00 97.19 97 THR A N 1
ATOM 692 C CA . THR A 1 97 ? 3.776 -1.370 -2.211 1.00 97.19 97 THR A CA 1
ATOM 693 C C . THR A 1 97 ? 2.425 -1.532 -1.549 1.00 97.19 97 THR A C 1
ATOM 695 O O . THR A 1 97 ? 1.515 -0.738 -1.768 1.00 97.19 97 THR A O 1
ATOM 698 N N . LYS A 1 98 ? 2.323 -2.518 -0.659 1.00 97.00 98 LYS A N 1
ATOM 699 C CA . LYS A 1 98 ? 1.170 -2.746 0.202 1.00 97.00 98 LYS A CA 1
ATOM 700 C C . LYS A 1 98 ? 1.590 -2.691 1.661 1.00 97.00 98 LYS A C 1
ATOM 702 O O . LYS A 1 98 ? 2.393 -3.506 2.113 1.00 97.00 98 LYS A O 1
ATOM 707 N N . LEU A 1 99 ? 0.989 -1.776 2.406 1.00 97.00 99 LEU A N 1
ATOM 708 C CA . LEU A 1 99 ? 1.187 -1.625 3.842 1.00 97.00 99 LEU A CA 1
ATOM 709 C C . LEU A 1 99 ? -0.088 -2.029 4.571 1.00 97.00 99 LEU A C 1
ATOM 711 O O . LEU A 1 99 ? -1.183 -1.663 4.157 1.00 97.00 99 LEU A O 1
ATOM 715 N N . MET A 1 100 ? 0.050 -2.798 5.641 1.00 97.12 100 MET A N 1
ATOM 716 C CA . MET A 1 100 ? -1.044 -3.332 6.438 1.00 97.12 100 MET A CA 1
ATOM 717 C C . MET A 1 100 ? -0.841 -2.970 7.903 1.00 97.12 100 MET A C 1
ATOM 719 O O . MET A 1 100 ? 0.245 -3.153 8.455 1.00 97.12 100 MET A O 1
ATOM 723 N N . PHE A 1 101 ? -1.912 -2.505 8.530 1.00 97.00 101 PHE A N 1
ATOM 724 C CA . PHE A 1 101 ? -1.961 -2.164 9.941 1.00 97.00 101 PHE A CA 1
ATOM 725 C C . PHE A 1 101 ? -3.025 -3.027 10.604 1.00 97.00 101 PHE A C 1
ATOM 727 O O . PHE A 1 101 ? -4.144 -3.163 10.104 1.00 97.00 101 PHE A O 1
ATOM 734 N N . MET A 1 102 ? -2.657 -3.642 11.717 1.00 96.50 102 MET A N 1
ATOM 735 C CA . MET A 1 102 ? -3.549 -4.432 12.549 1.00 96.50 102 MET A CA 1
ATOM 736 C C . MET A 1 102 ? -3.555 -3.800 13.929 1.00 96.50 102 MET A C 1
ATOM 738 O O . MET A 1 102 ? -2.593 -3.948 14.680 1.00 96.50 102 MET A O 1
ATOM 742 N N . THR A 1 103 ? -4.614 -3.060 14.223 1.00 96.19 103 THR A N 1
ATOM 743 C CA . THR A 1 103 ? -4.771 -2.318 15.469 1.00 96.19 103 THR A CA 1
ATOM 744 C C . THR A 1 103 ? -5.842 -2.978 16.318 1.00 96.19 103 THR A C 1
ATOM 746 O O . THR A 1 103 ? -6.988 -3.102 15.896 1.00 96.19 103 THR A O 1
ATOM 749 N N . SER A 1 104 ? -5.475 -3.382 17.524 1.00 94.88 104 SER A N 1
ATOM 750 C CA . 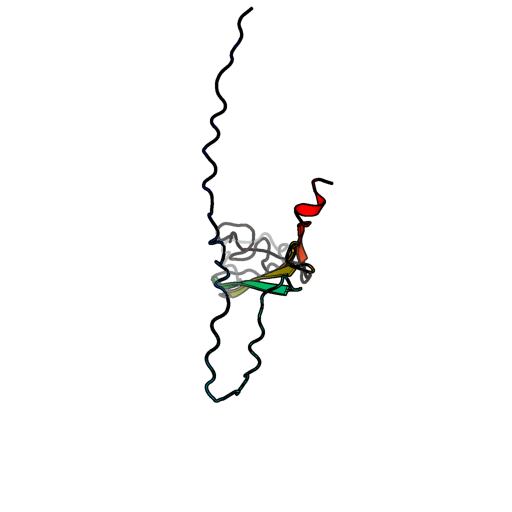SER A 1 104 ? -6.400 -3.789 18.572 1.00 94.88 104 SER A CA 1
ATOM 751 C C . SER A 1 104 ? -6.530 -2.651 19.578 1.00 94.88 104 SER A C 1
ATOM 753 O O . SER A 1 104 ? -5.520 -2.060 19.962 1.00 94.88 104 SER A O 1
ATOM 755 N N . PHE A 1 105 ? -7.751 -2.326 19.997 1.00 92.69 105 PHE A N 1
ATOM 756 C CA . PHE A 1 105 ? -8.015 -1.267 20.979 1.00 92.69 105 PHE A CA 1
ATOM 757 C C . PHE A 1 105 ? -8.311 -1.834 22.369 1.00 92.69 105 PHE A C 1
ATOM 759 O O . PHE A 1 105 ? -8.106 -1.156 23.369 1.00 92.69 105 PHE A O 1
ATOM 766 N N . THR A 1 106 ? -8.778 -3.079 22.431 1.00 90.31 106 THR A N 1
ATOM 767 C CA . THR A 1 106 ? -9.201 -3.775 23.656 1.00 90.31 106 THR A CA 1
ATOM 768 C C . THR A 1 106 ? -8.404 -5.053 23.914 1.00 90.31 106 THR A C 1
ATOM 770 O O . THR A 1 106 ? -8.633 -5.722 24.913 1.00 90.31 106 THR A O 1
ATOM 773 N N . GLY A 1 107 ? -7.522 -5.445 22.988 1.00 90.12 107 GLY A N 1
ATOM 774 C CA . GLY A 1 107 ? -6.845 -6.747 22.958 1.00 90.12 107 GLY A CA 1
ATOM 775 C C . GLY A 1 107 ? -7.723 -7.911 22.478 1.00 90.12 107 GLY A C 1
ATOM 776 O O . GLY A 1 107 ? -7.198 -8.948 22.078 1.00 90.12 107 GLY A O 1
ATOM 777 N N . GLN A 1 108 ? -9.049 -7.737 22.449 1.00 90.62 108 GLN A N 1
ATOM 778 C CA . GLN A 1 108 ? -10.017 -8.737 21.976 1.00 90.62 108 GLN A CA 1
ATOM 779 C C . GLN A 1 108 ? -10.658 -8.384 20.623 1.00 90.62 108 GLN A C 1
ATOM 781 O O . GLN A 1 108 ? -11.343 -9.215 20.024 1.00 90.62 108 GLN A O 1
ATOM 786 N N . ASP A 1 109 ? -10.445 -7.163 20.138 1.00 93.00 109 ASP A N 1
ATOM 787 C CA . ASP A 1 109 ? -10.892 -6.669 18.839 1.00 93.00 109 ASP A CA 1
ATOM 788 C C . ASP A 1 109 ? -9.728 -6.477 17.863 1.00 93.00 109 ASP A C 1
ATOM 790 O O . ASP A 1 109 ? -8.556 -6.479 18.246 1.00 93.00 109 ASP A O 1
ATOM 794 N N . MET A 1 110 ? -10.044 -6.298 16.578 1.00 95.25 110 MET A N 1
ATOM 795 C CA . MET A 1 110 ? -9.018 -6.041 15.569 1.00 95.25 110 MET A CA 1
ATOM 796 C C . MET A 1 110 ? -9.542 -5.201 14.402 1.00 95.25 110 MET A C 1
ATOM 798 O O . MET A 1 110 ? -10.350 -5.669 13.600 1.00 95.25 110 MET A O 1
ATOM 802 N N . LEU A 1 111 ? -9.012 -3.991 14.239 1.00 96.62 111 LEU A N 1
ATOM 803 C CA . LEU A 1 111 ? -9.099 -3.203 13.014 1.00 96.62 111 LEU A CA 1
ATOM 804 C C . LEU A 1 111 ? -7.949 -3.590 12.083 1.00 96.62 111 LEU A C 1
ATOM 806 O O . LEU A 1 111 ? -6.782 -3.396 12.416 1.00 96.62 111 LEU A O 1
ATOM 810 N N . LYS A 1 112 ? -8.270 -4.105 10.896 1.00 96.94 112 LYS A N 1
ATOM 811 C CA . LYS A 1 112 ? -7.284 -4.414 9.857 1.00 96.94 112 LYS A CA 1
ATOM 812 C C . LYS A 1 112 ? -7.467 -3.456 8.691 1.00 96.94 112 LYS A C 1
ATOM 814 O O . LYS A 1 112 ? -8.500 -3.482 8.018 1.00 96.94 112 LYS A O 1
ATOM 819 N N . THR A 1 113 ? -6.456 -2.638 8.432 1.00 97.69 113 THR A N 1
ATOM 820 C CA . THR A 1 113 ? -6.412 -1.733 7.281 1.00 97.69 113 THR A CA 1
ATOM 821 C C . THR A 1 113 ? -5.236 -2.087 6.385 1.00 97.69 113 THR A C 1
ATOM 823 O O . THR A 1 113 ? -4.194 -2.552 6.844 1.00 97.69 113 THR A O 1
ATOM 826 N N . ALA A 1 114 ? -5.407 -1.913 5.081 1.00 97.00 114 ALA A N 1
ATOM 827 C CA . ALA A 1 114 ? -4.345 -2.063 4.108 1.00 97.00 114 ALA A CA 1
ATOM 828 C C . ALA A 1 114 ? -4.418 -0.927 3.096 1.00 97.00 114 ALA A C 1
ATOM 830 O O . ALA A 1 114 ? -5.462 -0.739 2.469 1.00 97.00 114 ALA A O 1
ATOM 831 N N . VAL A 1 115 ? -3.303 -0.234 2.902 1.00 97.50 115 VAL A N 1
ATOM 832 C CA . VAL A 1 115 ? -3.125 0.737 1.822 1.00 97.50 115 VAL A CA 1
ATOM 833 C C . VAL A 1 115 ? -2.198 0.157 0.760 1.00 97.50 115 VAL A C 1
ATOM 835 O O . VAL A 1 115 ? -1.303 -0.633 1.082 1.00 97.50 115 VAL A O 1
ATOM 838 N N . ARG A 1 116 ? -2.430 0.492 -0.509 1.00 97.06 116 ARG A N 1
ATOM 839 C CA . ARG A 1 116 ? -1.617 0.030 -1.638 1.00 97.06 116 ARG A CA 1
ATOM 840 C C . ARG A 1 116 ? -1.339 1.184 -2.597 1.00 97.06 116 ARG A C 1
ATOM 842 O O . ARG A 1 116 ? -2.220 2.002 -2.839 1.00 97.06 116 ARG A O 1
ATOM 849 N N . ILE A 1 117 ? -0.125 1.230 -3.129 1.00 97.38 117 ILE A N 1
ATOM 850 C CA . ILE A 1 117 ? 0.302 2.160 -4.179 1.00 97.38 117 ILE A CA 1
ATOM 851 C C . ILE A 1 117 ? 1.114 1.400 -5.222 1.00 97.38 117 ILE A C 1
ATOM 853 O O . ILE A 1 117 ? 1.820 0.450 -4.878 1.00 97.38 117 ILE A O 1
ATOM 857 N N . GLY A 1 118 ? 1.045 1.830 -6.475 1.00 97.19 118 GLY A N 1
ATOM 858 C CA . GLY A 1 118 ? 1.863 1.257 -7.536 1.00 97.19 118 GLY A CA 1
ATOM 859 C C . GLY A 1 118 ? 1.806 2.075 -8.816 1.00 97.19 118 GLY A C 1
ATOM 860 O O . GLY A 1 118 ? 0.872 2.849 -9.024 1.00 97.19 118 GLY A O 1
ATOM 861 N N . ASN A 1 119 ? 2.819 1.909 -9.663 1.00 95.38 119 ASN A N 1
ATOM 862 C CA . ASN A 1 119 ? 3.001 2.680 -10.897 1.00 95.38 119 ASN A CA 1
ATOM 863 C C . ASN A 1 119 ? 3.028 1.801 -12.160 1.00 95.38 119 ASN A C 1
ATOM 865 O O . ASN A 1 119 ? 3.672 2.160 -13.142 1.00 95.38 119 ASN A O 1
ATOM 869 N N . PHE A 1 120 ? 2.397 0.627 -12.143 1.00 95.25 120 PHE A N 1
ATOM 870 C CA . PHE A 1 120 ? 2.349 -0.216 -13.338 1.00 95.25 120 PHE A CA 1
ATOM 871 C C . PHE A 1 120 ? 1.422 0.396 -14.396 1.00 95.25 120 PHE A C 1
ATOM 873 O O . PHE A 1 120 ? 0.287 0.766 -14.084 1.00 95.25 120 PHE A O 1
ATOM 880 N N . GLY A 1 121 ? 1.867 0.475 -15.649 1.00 91.19 121 GLY A N 1
ATOM 881 C CA . GLY A 1 121 ? 1.008 0.810 -16.779 1.00 91.19 121 GLY A CA 1
ATOM 882 C C . GLY A 1 121 ? 0.209 -0.382 -17.309 1.00 91.19 121 GLY A C 1
ATOM 883 O O . GLY A 1 121 ? 0.508 -1.553 -17.054 1.00 91.19 121 GLY A O 1
ATOM 884 N N . MET A 1 122 ? -0.834 -0.079 -18.086 1.00 88.94 122 MET A N 1
ATOM 885 C CA . MET A 1 122 ? -1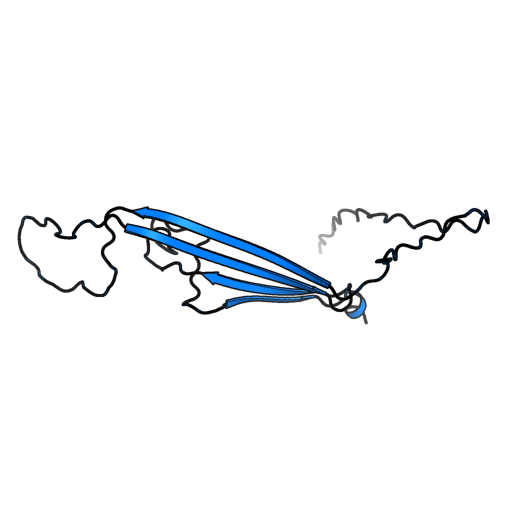.722 -1.098 -18.660 1.00 88.94 122 MET A CA 1
ATOM 886 C C . MET A 1 122 ? -1.042 -1.926 -19.757 1.00 88.94 122 MET A C 1
ATOM 888 O O . MET A 1 122 ? -1.107 -3.148 -19.709 1.00 88.94 122 MET A O 1
ATOM 892 N N . MET A 1 123 ? -0.397 -1.270 -20.727 1.00 86.75 123 MET A N 1
ATOM 893 C CA . MET A 1 123 ? 0.267 -1.900 -21.886 1.00 86.75 123 MET A CA 1
ATOM 894 C C . MET A 1 123 ? 1.791 -1.714 -21.854 1.00 86.75 123 MET A C 1
ATOM 896 O O . MET A 1 123 ? 2.448 -1.757 -22.889 1.00 86.75 123 MET A O 1
ATOM 900 N N . GLU A 1 124 ? 2.348 -1.464 -20.671 1.00 85.06 124 GLU A N 1
ATOM 901 C CA . GLU A 1 124 ? 3.791 -1.321 -20.476 1.00 85.06 124 GLU A CA 1
ATOM 902 C C . GLU A 1 124 ? 4.475 -2.692 -20.335 1.00 85.06 124 GLU A C 1
ATOM 904 O O . GLU A 1 124 ? 3.826 -3.678 -19.962 1.00 85.06 124 GLU A O 1
ATOM 909 N N . PRO A 1 125 ? 5.789 -2.786 -20.599 1.00 85.69 125 PRO A N 1
ATOM 910 C CA . PRO A 1 125 ? 6.561 -3.992 -20.317 1.00 85.69 125 PRO A CA 1
ATOM 911 C C . PRO A 1 125 ? 6.427 -4.394 -18.846 1.00 85.69 125 PRO A C 1
ATOM 913 O O . PRO A 1 125 ? 6.553 -3.561 -17.957 1.00 85.69 125 PRO A O 1
ATOM 916 N N . PHE A 1 126 ? 6.160 -5.674 -18.573 1.00 89.88 126 PHE A N 1
ATOM 917 C CA . PHE A 1 126 ? 5.862 -6.165 -17.216 1.00 89.88 126 PHE A CA 1
ATOM 918 C C . PHE A 1 126 ? 4.633 -5.522 -16.545 1.00 89.88 126 PHE A C 1
ATOM 920 O O . PHE A 1 126 ? 4.457 -5.633 -15.329 1.00 89.88 126 PHE A O 1
ATOM 927 N N . GLY A 1 127 ? 3.776 -4.875 -17.339 1.00 90.38 127 GLY A N 1
ATOM 928 C CA . GLY A 1 127 ? 2.566 -4.192 -16.908 1.00 90.38 127 GLY A CA 1
ATOM 929 C C . GLY A 1 127 ? 1.413 -5.129 -16.548 1.00 90.38 127 GLY A C 1
ATOM 930 O O . GLY A 1 127 ? 1.577 -6.321 -16.271 1.00 90.38 127 GLY A O 1
ATOM 931 N N . MET A 1 128 ? 0.207 -4.565 -16.539 1.00 92.81 128 MET A N 1
ATOM 932 C CA . MET A 1 128 ? -1.006 -5.271 -16.107 1.00 92.81 128 MET A CA 1
ATOM 933 C C . MET A 1 128 ? -1.616 -6.174 -17.195 1.00 92.81 128 MET A C 1
ATOM 935 O O . MET A 1 128 ? -2.408 -7.064 -16.882 1.00 92.81 128 MET A O 1
ATOM 939 N N . MET A 1 129 ? -1.247 -5.976 -18.464 1.00 91.06 129 MET A N 1
ATOM 940 C CA . MET A 1 129 ? -1.728 -6.739 -19.623 1.00 91.06 129 MET A CA 1
ATOM 941 C C . MET A 1 129 ? -0.569 -7.073 -20.580 1.00 91.06 129 MET A C 1
ATOM 943 O O . MET A 1 129 ? 0.553 -6.612 -20.399 1.00 91.06 129 MET A O 1
ATOM 947 N N . GLY A 1 130 ? -0.837 -7.897 -21.598 1.00 87.50 130 GLY A N 1
ATOM 948 C CA . GLY A 1 130 ? 0.165 -8.334 -22.580 1.00 87.50 130 GLY A CA 1
ATOM 949 C C . GLY A 1 130 ? 0.894 -9.628 -22.199 1.00 87.50 130 GLY A C 1
ATOM 950 O O . GLY A 1 130 ? 0.575 -10.273 -21.198 1.00 87.50 130 GLY A O 1
ATOM 951 N N . GLU A 1 131 ? 1.854 -10.033 -23.033 1.00 84.88 131 GLU A N 1
ATOM 952 C CA . GLU A 1 131 ? 2.555 -11.324 -22.916 1.00 84.88 131 GLU A CA 1
ATOM 953 C C . GLU A 1 131 ? 3.479 -11.400 -21.695 1.00 84.88 131 GLU A C 1
ATOM 955 O O . GLU A 1 131 ? 3.576 -12.444 -21.056 1.00 84.88 131 GLU A O 1
ATOM 960 N N . ALA A 1 132 ? 4.105 -10.281 -21.327 1.00 87.12 132 ALA A N 1
ATOM 961 C CA . ALA A 1 132 ? 5.013 -10.187 -20.186 1.00 87.12 132 ALA A CA 1
ATOM 962 C C . ALA A 1 132 ? 4.325 -9.723 -18.889 1.00 87.12 132 ALA A C 1
ATOM 964 O O . ALA A 1 132 ? 5.011 -9.309 -17.957 1.00 87.12 132 ALA A O 1
ATOM 965 N N . ARG A 1 133 ? 2.985 -9.747 -18.816 1.00 92.50 133 ARG A N 1
ATOM 966 C CA . ARG A 1 133 ? 2.242 -9.202 -17.669 1.00 92.50 133 ARG A CA 1
ATOM 967 C C . ARG A 1 133 ? 2.638 -9.855 -16.345 1.00 92.50 133 ARG A C 1
ATOM 969 O O . ARG A 1 133 ? 2.849 -11.069 -16.276 1.00 92.50 133 ARG A O 1
ATOM 976 N N . LEU A 1 134 ? 2.633 -9.069 -15.271 1.00 93.38 134 LEU A N 1
ATOM 977 C CA . LEU A 1 134 ? 2.894 -9.568 -13.922 1.00 93.38 134 LEU A CA 1
ATOM 978 C C . LEU A 1 134 ? 1.624 -9.599 -13.074 1.00 93.38 134 LEU A C 1
ATOM 980 O O . LEU A 1 134 ? 0.846 -8.655 -13.055 1.00 93.38 134 LEU A O 1
ATOM 984 N N . ASP A 1 135 ? 1.447 -10.664 -12.293 1.00 93.12 135 ASP A N 1
ATOM 985 C CA . ASP A 1 135 ? 0.306 -10.791 -11.369 1.00 93.12 135 ASP A CA 1
ATOM 986 C C . ASP A 1 135 ? 0.350 -9.756 -10.227 1.00 93.12 135 ASP A C 1
ATOM 988 O O . ASP A 1 135 ? -0.673 -9.309 -9.717 1.00 93.12 135 ASP A O 1
ATOM 992 N N . THR A 1 136 ? 1.555 -9.315 -9.848 1.00 91.19 136 THR A N 1
ATOM 993 C CA . THR A 1 136 ? 1.736 -8.245 -8.855 1.00 91.19 136 THR A CA 1
ATOM 994 C C . THR A 1 136 ? 1.438 -6.851 -9.413 1.00 91.19 136 THR A C 1
ATOM 996 O O . THR A 1 136 ? 1.387 -5.912 -8.620 1.00 91.19 136 THR A O 1
ATOM 999 N N . ALA A 1 137 ? 1.280 -6.700 -10.736 1.00 94.44 137 ALA A N 1
ATOM 1000 C CA . ALA A 1 137 ? 1.151 -5.400 -11.380 1.00 94.44 137 ALA A CA 1
ATOM 1001 C C . ALA A 1 137 ? -0.099 -4.668 -10.885 1.00 94.44 137 ALA A C 1
ATOM 1003 O O . ALA A 1 137 ? -1.216 -5.191 -10.911 1.00 94.44 137 ALA A O 1
ATOM 1004 N N . PHE A 1 138 ? 0.104 -3.447 -10.404 1.00 95.94 138 PHE A N 1
ATOM 1005 C CA . PHE A 1 138 ? -0.946 -2.615 -9.842 1.00 95.94 138 PHE A CA 1
ATOM 1006 C C . PHE A 1 138 ? -0.635 -1.139 -10.074 1.00 95.94 138 PHE A C 1
ATOM 1008 O O . PHE A 1 138 ? 0.492 -0.691 -9.868 1.00 95.94 138 PHE A O 1
ATOM 1015 N N . SER A 1 139 ? -1.645 -0.387 -10.489 1.00 95.06 139 SER A N 1
ATOM 1016 C CA . SER A 1 139 ? -1.562 1.052 -10.707 1.00 95.06 139 SER A CA 1
ATOM 1017 C C . SER A 1 139 ? -2.517 1.743 -9.758 1.00 95.06 139 SER A C 1
ATOM 1019 O O . SER A 1 139 ? -3.676 1.340 -9.696 1.00 95.06 139 SER A O 1
ATOM 1021 N N . SER A 1 140 ? -2.053 2.776 -9.059 1.00 95.38 140 SER A N 1
ATOM 1022 C CA . SER A 1 140 ? -2.918 3.625 -8.236 1.00 95.38 140 SER A CA 1
ATOM 1023 C C . SER A 1 140 ? -3.157 5.012 -8.831 1.00 95.38 140 SER A C 1
ATOM 1025 O O . SER A 1 140 ? -3.781 5.848 -8.182 1.00 95.38 140 SER A O 1
ATOM 1027 N N . SER A 1 141 ? -2.659 5.286 -10.046 1.00 93.31 141 SER A N 1
ATOM 1028 C CA . SER A 1 141 ? -2.765 6.603 -10.701 1.00 93.31 141 SER A CA 1
ATOM 1029 C C . SER A 1 141 ? -2.351 7.759 -9.775 1.00 93.31 141 SER A C 1
ATOM 1031 O O . SER A 1 141 ? -3.087 8.729 -9.609 1.00 93.31 141 SER A O 1
ATOM 1033 N N . ASP A 1 142 ? -1.205 7.600 -9.105 1.00 92.75 142 ASP A N 1
ATOM 1034 C CA . ASP A 1 142 ? -0.646 8.526 -8.104 1.00 92.75 142 ASP A CA 1
ATOM 1035 C C . ASP A 1 142 ? -1.511 8.759 -6.852 1.00 92.75 142 ASP A C 1
ATOM 1037 O O . ASP A 1 142 ? -1.213 9.619 -6.021 1.00 92.75 142 ASP A O 1
ATOM 1041 N N . SER A 1 143 ? -2.563 7.962 -6.663 1.00 95.81 143 SER A N 1
ATOM 1042 C CA . SER A 1 143 ? -3.376 7.973 -5.451 1.00 95.81 143 SER A CA 1
ATOM 1043 C C . SER A 1 143 ? -2.883 6.957 -4.417 1.00 95.81 143 SER A C 1
ATOM 1045 O O . SER A 1 143 ? -2.211 5.972 -4.735 1.00 95.81 143 SER A O 1
ATOM 1047 N N . LEU A 1 144 ? -3.223 7.200 -3.149 1.00 94.94 144 LEU A N 1
ATOM 1048 C CA . LEU A 1 144 ? -3.089 6.219 -2.074 1.00 94.94 144 LEU A CA 1
ATOM 1049 C C . LEU A 1 144 ? -4.392 5.425 -1.973 1.00 94.94 144 LEU A C 1
ATOM 1051 O O . LEU A 1 144 ? -5.395 5.949 -1.488 1.00 94.94 144 LEU A O 1
ATOM 1055 N N . GLU A 1 145 ? -4.383 4.160 -2.390 1.00 96.25 145 GLU A N 1
ATOM 1056 C CA . GLU A 1 145 ? -5.604 3.356 -2.390 1.00 96.25 145 GLU A CA 1
ATOM 1057 C C . GLU A 1 145 ? -5.822 2.606 -1.075 1.00 96.25 145 GLU A C 1
ATOM 1059 O O . GLU A 1 145 ? -4.926 1.933 -0.554 1.00 96.25 145 GLU A O 1
ATOM 1064 N N . LEU A 1 146 ? -7.059 2.653 -0.566 1.00 96.12 146 LEU A N 1
ATOM 1065 C CA . LEU A 1 146 ? -7.510 1.802 0.532 1.00 96.12 146 LEU A CA 1
ATOM 1066 C C . LEU A 1 146 ? -7.902 0.425 -0.014 1.00 96.12 146 LEU A C 1
ATOM 1068 O O . LEU A 1 146 ? -9.024 0.197 -0.454 1.00 96.12 146 LEU A O 1
ATOM 1072 N N . HIS A 1 147 ? -6.972 -0.520 0.051 1.00 93.00 147 HIS A N 1
ATOM 1073 C CA . HIS A 1 147 ? -7.166 -1.859 -0.494 1.00 93.00 147 HIS A CA 1
ATOM 1074 C C . HIS A 1 147 ? -8.084 -2.721 0.389 1.00 93.00 147 HIS A C 1
ATOM 1076 O O . HIS A 1 147 ? -8.895 -3.499 -0.114 1.00 93.00 147 HIS A O 1
ATOM 1082 N N . LYS A 1 148 ? -7.950 -2.635 1.718 1.00 93.69 148 LYS A N 1
ATOM 1083 C CA . LYS A 1 148 ? -8.822 -3.354 2.662 1.00 93.69 148 LYS A CA 1
ATOM 1084 C C . LYS A 1 148 ? -9.047 -2.518 3.915 1.00 93.69 148 LYS A C 1
ATOM 1086 O O . LYS A 1 148 ? -8.105 -1.928 4.432 1.00 93.69 148 LYS A O 1
ATOM 1091 N N . ALA A 1 149 ? -10.266 -2.544 4.437 1.00 96.75 149 ALA A N 1
ATOM 1092 C CA . ALA A 1 149 ? -10.594 -2.043 5.764 1.00 96.75 149 ALA A CA 1
ATOM 1093 C C . ALA A 1 149 ? -11.719 -2.895 6.344 1.00 96.75 149 ALA A C 1
ATOM 1095 O O . ALA A 1 149 ? -12.791 -2.994 5.752 1.00 96.75 149 ALA A O 1
ATOM 1096 N N . TYR A 1 150 ? -11.461 -3.551 7.468 1.00 96.88 150 TYR A N 1
ATOM 1097 C CA . TYR A 1 150 ? -12.481 -4.307 8.182 1.00 96.88 150 TYR A CA 1
ATOM 1098 C C . TYR A 1 150 ? -12.164 -4.359 9.669 1.00 96.88 150 TYR A C 1
ATOM 1100 O O . TYR A 1 150 ? -11.002 -4.389 10.077 1.00 96.88 150 TYR A O 1
ATOM 1108 N N . TYR A 1 151 ? -13.223 -4.373 10.467 1.00 96.62 151 TYR A N 1
ATOM 1109 C CA . TYR A 1 151 ? -13.147 -4.462 11.913 1.00 96.62 151 TYR A CA 1
ATOM 1110 C C . TYR A 1 151 ? -13.741 -5.788 12.378 1.00 96.62 151 TYR A C 1
ATOM 1112 O O . TYR A 1 151 ? -14.825 -6.182 11.948 1.00 96.62 151 TYR A O 1
ATOM 1120 N N . GLN A 1 152 ? -13.009 -6.478 13.242 1.00 94.19 152 GLN A N 1
ATOM 1121 C CA . GLN A 1 152 ? -13.456 -7.673 13.933 1.00 94.19 152 GLN A CA 1
ATOM 1122 C C . GLN A 1 152 ? -13.859 -7.285 15.353 1.00 94.19 152 GLN A C 1
ATOM 1124 O O . GLN A 1 152 ? -13.012 -6.888 16.153 1.00 94.19 152 GLN A O 1
ATOM 1129 N N . PHE A 1 153 ? -15.152 -7.418 15.644 1.00 93.88 153 PHE A N 1
ATOM 1130 C CA . PHE A 1 153 ? -15.687 -7.206 16.983 1.00 93.88 153 PHE A CA 1
ATOM 1131 C C . PHE A 1 153 ? -15.199 -8.292 17.953 1.00 93.88 153 PHE A C 1
ATOM 1133 O O . PHE A 1 153 ? -14.967 -9.431 17.524 1.00 93.88 153 PHE A O 1
ATOM 1140 N N . PRO A 1 154 ? -15.110 -7.980 19.258 1.00 91.12 154 PRO A N 1
ATOM 1141 C CA . PRO A 1 154 ? -14.917 -8.987 20.290 1.00 91.12 154 PRO A CA 1
ATOM 1142 C C . PRO A 1 154 ? -16.014 -10.049 20.225 1.00 91.12 154 PRO A C 1
ATOM 1144 O O . PRO A 1 154 ? -17.201 -9.740 20.098 1.00 91.12 154 PRO A O 1
ATOM 1147 N N . TRP A 1 155 ? -15.621 -11.311 20.357 1.00 80.12 155 TRP A N 1
ATOM 1148 C CA . TRP A 1 155 ? -16.538 -12.451 20.327 1.00 80.12 155 TRP A CA 1
ATOM 1149 C C . TRP A 1 155 ? -17.559 -12.420 21.479 1.00 80.12 155 TRP A C 1
ATOM 1151 O O . TRP A 1 155 ? -18.691 -12.868 21.305 1.00 80.12 155 TRP A O 1
ATOM 1161 N N . GLU A 1 156 ? -17.202 -11.822 22.621 1.00 76.69 156 GLU A N 1
ATOM 1162 C CA . GLU A 1 156 ? -18.086 -11.649 23.784 1.00 76.69 156 GLU A CA 1
ATOM 1163 C C . GLU A 1 156 ? -19.307 -10.755 23.498 1.00 76.69 156 GLU A C 1
ATOM 1165 O O . GLU A 1 156 ? -20.325 -10.862 24.179 1.00 76.69 156 GLU A O 1
ATOM 1170 N N . MET A 1 157 ? -19.237 -9.890 22.478 1.00 67.50 157 MET A N 1
ATOM 1171 C CA . MET A 1 157 ? -20.336 -8.989 22.108 1.00 67.50 157 MET A CA 1
ATOM 1172 C C . MET A 1 157 ? -21.314 -9.584 21.086 1.00 67.50 157 MET A C 1
ATOM 1174 O O . MET A 1 157 ? -22.325 -8.959 20.791 1.00 67.50 157 MET A O 1
ATOM 1178 N N . ILE A 1 158 ? -21.038 -10.772 20.538 1.00 65.00 158 ILE A N 1
ATOM 1179 C CA . ILE A 1 158 ? -21.855 -11.373 19.467 1.00 65.00 158 ILE A CA 1
ATOM 1180 C C . ILE A 1 158 ? -23.008 -12.233 20.027 1.00 65.00 158 ILE A C 1
ATOM 1182 O O . ILE A 1 158 ? -23.989 -12.470 19.327 1.00 65.00 158 ILE A O 1
ATOM 1186 N N . PHE A 1 159 ? -22.924 -12.679 21.286 1.00 66.00 159 PHE A N 1
ATOM 1187 C CA . PHE A 1 159 ? -23.887 -13.609 21.906 1.00 66.00 159 PHE A CA 1
ATOM 1188 C C . PHE A 1 159 ? -24.723 -13.001 23.049 1.00 66.00 159 PHE A C 1
ATOM 1190 O O . PHE A 1 159 ? -25.280 -13.743 23.859 1.00 66.00 159 PHE A O 1
ATOM 1197 N N . LYS A 1 160 ? -24.807 -11.671 23.128 1.00 53.53 160 LYS A N 1
ATOM 1198 C CA . LYS A 1 160 ? -25.718 -10.944 24.027 1.00 53.53 160 LYS A CA 1
ATOM 1199 C C . LYS A 1 160 ? -26.881 -10.361 23.242 1.00 53.53 160 LYS A C 1
ATOM 1201 O O . LYS A 1 160 ? -27.996 -10.372 23.804 1.00 53.53 160 LYS A O 1
#

Foldseek 3Di:
DDDDDDDDDDPDDPDPPDDDPDPDDDDDDDDDDPPCPPPPPPPFQAKDKDKDKDKDKDKDWDWADDPPPPDPDDDDDDDDPPPPPPRDRDIDIKMKMKMWMWIDHHSQKTKIWIKIAICADDPDQCHCDDDNDDPSHDHPPPDTDGPDTDMGDGPVVPPD